Protein AF-A0A061DAI8-F1 (afdb_monomer)

Foldseek 3Di:
DDDDDPPPDPPPPAWDKDKDKDWDCDPDNDIWIWIWIWTDDPPDIDIDIDTPPDDAWDKDWDQDPVHNLDIDIDTPDHDPVPVVVRVVVSVVVNVVVVVVVVVVVVVVVVVPDPDDD

Structure (mmCIF, N/CA/C/O backbone):
data_AF-A0A061DAI8-F1
#
_entry.id   AF-A0A061DAI8-F1
#
loop_
_atom_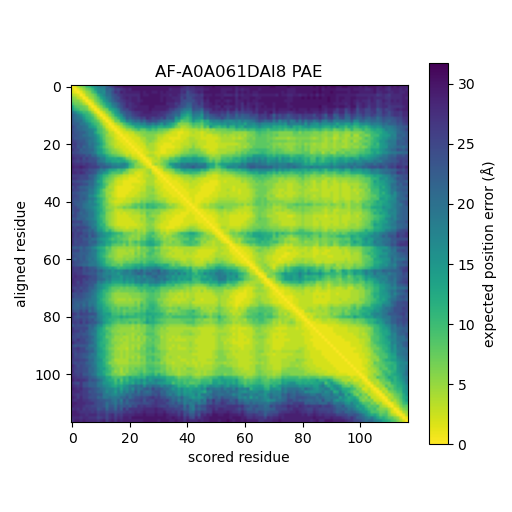site.group_PDB
_atom_site.id
_atom_site.type_symbol
_atom_site.label_atom_id
_atom_site.label_alt_id
_atom_site.label_comp_id
_atom_site.label_asym_id
_atom_site.label_entity_id
_atom_site.label_seq_id
_atom_site.pdbx_PDB_ins_code
_atom_site.Cartn_x
_atom_site.Cartn_y
_atom_site.Cartn_z
_atom_site.occupancy
_atom_site.B_iso_or_equiv
_atom_site.auth_seq_id
_atom_site.auth_comp_id
_atom_site.auth_asym_id
_atom_site.auth_atom_id
_atom_site.pdbx_PDB_model_num
ATOM 1 N N . MET A 1 1 ? -17.960 -10.656 -45.815 1.00 38.69 1 MET A N 1
ATOM 2 C CA . MET A 1 1 ? -16.518 -10.825 -45.547 1.00 38.69 1 MET A CA 1
ATOM 3 C C . MET A 1 1 ? -16.272 -10.321 -44.128 1.00 38.69 1 MET A C 1
ATOM 5 O O . MET A 1 1 ? -16.381 -9.124 -43.907 1.00 38.69 1 MET A O 1
ATOM 9 N N . ARG A 1 2 ? -16.141 -11.217 -43.140 1.00 36.50 2 ARG A N 1
ATOM 10 C CA . ARG A 1 2 ? -15.810 -10.854 -41.748 1.00 36.50 2 ARG A CA 1
ATOM 11 C C . ARG A 1 2 ? -14.295 -11.009 -41.584 1.00 36.50 2 ARG A C 1
ATOM 13 O O . ARG A 1 2 ? -13.787 -12.008 -42.088 1.00 36.50 2 ARG A O 1
ATOM 20 N N . PRO A 1 3 ? -13.580 -10.075 -40.941 1.00 43.94 3 PRO A N 1
ATOM 21 C CA . PRO A 1 3 ? -12.167 -10.278 -40.669 1.00 43.94 3 PRO A CA 1
ATOM 22 C C . PRO A 1 3 ? -12.027 -11.339 -39.571 1.00 43.94 3 PRO A C 1
ATOM 24 O O . PRO A 1 3 ? -12.630 -11.220 -38.504 1.00 43.94 3 PRO A O 1
ATOM 27 N N . GLU A 1 4 ? -11.264 -12.393 -39.854 1.00 41.97 4 GLU A N 1
ATOM 28 C CA . GLU A 1 4 ? -10.748 -13.302 -38.834 1.00 41.97 4 GLU A CA 1
ATOM 29 C C . GLU A 1 4 ? -9.714 -12.540 -38.006 1.00 41.97 4 GLU A C 1
ATOM 31 O O . GLU A 1 4 ? -8.672 -12.122 -38.510 1.00 41.97 4 GLU A O 1
ATOM 36 N N . VAL A 1 5 ? -10.020 -12.324 -36.730 1.00 48.16 5 VAL A N 1
ATOM 37 C CA . VAL A 1 5 ? -9.035 -11.853 -35.760 1.00 48.16 5 VAL A CA 1
ATOM 38 C C . VAL A 1 5 ? -8.276 -13.087 -35.296 1.00 48.16 5 VAL A C 1
ATOM 40 O O . VAL A 1 5 ? -8.809 -13.903 -34.545 1.00 48.16 5 VAL A O 1
ATOM 43 N N . ALA A 1 6 ? -7.046 -13.240 -35.782 1.00 44.03 6 ALA A N 1
ATOM 44 C CA . ALA A 1 6 ? -6.110 -14.219 -35.258 1.00 44.03 6 ALA A CA 1
ATOM 45 C C . ALA A 1 6 ? -5.832 -13.875 -33.788 1.00 44.03 6 ALA A C 1
ATOM 47 O O . ALA A 1 6 ? -5.129 -12.913 -33.483 1.00 44.03 6 ALA A O 1
ATOM 48 N N . ALA A 1 7 ? -6.428 -14.640 -32.875 1.00 46.91 7 ALA A N 1
ATOM 49 C CA . ALA A 1 7 ? -6.062 -14.616 -31.471 1.00 46.91 7 ALA A CA 1
ATOM 50 C C . ALA A 1 7 ? -4.669 -15.246 -31.349 1.00 46.91 7 ALA A C 1
ATOM 52 O O . ALA A 1 7 ? -4.527 -16.465 -31.279 1.00 46.91 7 ALA A O 1
ATOM 53 N N . SER A 1 8 ? -3.628 -14.414 -31.377 1.00 48.94 8 SER A N 1
ATOM 54 C CA . SER A 1 8 ? -2.310 -14.801 -30.886 1.00 48.94 8 SER A CA 1
ATOM 55 C C . SER A 1 8 ? -2.450 -15.067 -29.388 1.00 48.94 8 SER A C 1
ATOM 57 O O . SER A 1 8 ? -2.517 -14.134 -28.588 1.00 48.94 8 SER A O 1
ATOM 59 N N . GLY A 1 9 ? -2.595 -16.340 -29.028 1.00 44.75 9 GLY A N 1
ATOM 60 C CA . GLY A 1 9 ? -2.684 -16.797 -27.649 1.00 44.75 9 GLY A CA 1
ATOM 61 C C . GLY A 1 9 ? -1.345 -16.657 -26.936 1.00 44.75 9 GLY A C 1
ATOM 62 O O . GLY A 1 9 ? -0.620 -17.634 -26.798 1.00 44.75 9 GLY A O 1
ATOM 63 N N . GLU A 1 10 ? -1.028 -15.457 -26.458 1.00 51.06 10 GLU A N 1
ATOM 64 C CA . GLU A 1 10 ? -0.400 -15.363 -25.144 1.00 51.06 10 GLU A CA 1
ATOM 65 C C . GLU A 1 10 ? -1.527 -15.585 -24.135 1.00 51.06 10 GLU A C 1
ATOM 67 O O . GLU A 1 10 ? -2.463 -14.785 -24.054 1.00 51.06 10 GLU A O 1
ATOM 72 N N . GLU A 1 11 ? -1.496 -16.706 -23.408 1.00 50.88 11 GLU A N 1
ATOM 73 C CA . GLU A 1 11 ? -2.331 -16.857 -22.219 1.00 50.88 11 GLU A CA 1
ATOM 74 C C . GLU A 1 11 ? -2.065 -15.645 -21.328 1.00 50.88 11 GLU A C 1
ATOM 76 O O . GLU A 1 11 ? -0.951 -15.451 -20.839 1.00 50.88 11 GLU A O 1
ATOM 81 N N . ALA A 1 12 ? -3.077 -14.795 -21.157 1.00 50.12 12 ALA A N 1
ATOM 82 C CA . ALA A 1 12 ? -3.002 -13.678 -20.238 1.00 50.12 12 ALA A CA 1
ATOM 83 C C . ALA A 1 12 ? -2.759 -14.249 -18.835 1.00 50.12 12 ALA A C 1
ATOM 85 O O . ALA A 1 12 ? -3.682 -14.723 -18.172 1.00 50.12 12 ALA A O 1
ATOM 86 N N . SER A 1 13 ? -1.497 -14.253 -18.406 1.00 63.31 13 SER A N 1
ATOM 87 C CA . SER A 1 13 ? -1.108 -14.658 -17.063 1.00 63.31 13 SER A CA 1
ATOM 88 C C . SER A 1 13 ? -1.753 -13.679 -16.091 1.00 63.31 13 SER A C 1
ATOM 90 O O . SER A 1 13 ? -1.405 -12.495 -16.046 1.00 63.31 13 SER A O 1
ATOM 92 N N . PHE A 1 14 ? -2.775 -14.146 -15.376 1.00 62.31 14 PHE A N 1
ATOM 93 C CA . PHE A 1 14 ? -3.462 -13.334 -14.383 1.00 62.31 14 PHE A CA 1
ATOM 94 C C . PHE A 1 14 ? -2.466 -12.901 -13.298 1.00 62.31 14 PHE A C 1
ATOM 96 O O . PHE A 1 14 ? -1.598 -13.688 -12.909 1.00 62.31 14 PHE A O 1
ATOM 103 N N . PRO A 1 15 ? -2.577 -11.663 -12.785 1.00 75.06 15 PRO A N 1
ATOM 104 C CA . PRO A 1 15 ? -1.651 -11.169 -11.779 1.00 75.06 15 PRO A CA 1
ATOM 105 C C . PRO A 1 15 ? -1.697 -12.053 -10.530 1.00 75.06 15 PRO A C 1
ATOM 107 O O . PRO A 1 15 ? -2.764 -12.507 -10.108 1.00 75.06 15 PRO A O 1
ATOM 110 N N . ALA A 1 16 ? -0.538 -12.293 -9.916 1.00 81.94 16 ALA A N 1
ATOM 111 C CA . ALA A 1 16 ? -0.478 -13.096 -8.704 1.00 81.94 16 ALA A CA 1
ATOM 112 C C . ALA A 1 16 ? -1.160 -12.340 -7.555 1.00 81.94 16 ALA A C 1
ATOM 114 O O . ALA A 1 16 ? -0.734 -11.245 -7.182 1.00 81.94 16 ALA A O 1
ATOM 115 N N . VAL A 1 17 ? -2.211 -12.937 -6.985 1.00 87.88 17 VAL A N 1
ATOM 116 C CA . VAL A 1 17 ? -2.948 -12.382 -5.843 1.00 87.88 17 VAL A CA 1
ATOM 117 C C . VAL A 1 17 ? -2.558 -13.118 -4.560 1.00 87.88 17 VAL A C 1
ATOM 119 O O . VAL A 1 17 ? -2.435 -14.349 -4.523 1.00 87.88 17 VAL A O 1
ATOM 122 N N . ARG A 1 18 ? -2.339 -12.356 -3.490 1.00 88.88 18 ARG A N 1
ATOM 123 C CA . ARG A 1 18 ? -2.087 -12.848 -2.133 1.00 88.88 18 ARG A CA 1
ATOM 124 C C . ARG A 1 18 ? -3.004 -12.112 -1.168 1.00 88.88 18 ARG A C 1
ATOM 126 O O . ARG A 1 18 ? -3.014 -10.887 -1.163 1.00 88.88 18 ARG A O 1
ATOM 133 N N . THR A 1 19 ? -3.718 -12.852 -0.329 1.00 91.06 19 THR A N 1
ATOM 134 C CA . THR A 1 19 ? -4.602 -12.286 0.698 1.00 91.06 19 THR A CA 1
ATOM 135 C C . THR A 1 19 ? -4.143 -12.743 2.073 1.00 91.06 19 THR A C 1
ATOM 137 O O . THR A 1 19 ? -3.860 -13.923 2.274 1.00 91.06 19 THR A O 1
ATOM 140 N N . LEU A 1 20 ? -4.083 -11.812 3.020 1.00 91.69 20 LEU A N 1
ATOM 141 C CA . LEU A 1 20 ? -3.762 -12.054 4.419 1.00 91.69 20 LEU A CA 1
ATOM 142 C C . LEU A 1 20 ? -4.808 -11.369 5.297 1.00 91.69 20 LEU A C 1
ATOM 144 O O . LEU A 1 20 ? -5.064 -10.177 5.146 1.00 91.69 20 LEU A O 1
ATOM 148 N N . ARG A 1 21 ? -5.375 -12.108 6.248 1.00 92.69 21 ARG A N 1
ATOM 149 C CA . ARG A 1 21 ? -6.235 -11.554 7.299 1.00 92.69 21 ARG A CA 1
ATOM 150 C C . ARG A 1 21 ? -5.508 -11.615 8.626 1.00 92.69 21 ARG A C 1
ATOM 152 O O . ARG A 1 21 ? -4.865 -12.619 8.926 1.00 92.69 21 ARG A O 1
ATOM 159 N N . PHE A 1 22 ? -5.591 -10.542 9.398 1.00 91.06 22 PHE A N 1
ATOM 160 C CA . PHE A 1 22 ? -4.941 -10.455 10.698 1.00 91.06 22 PHE A CA 1
ATOM 161 C C . PHE A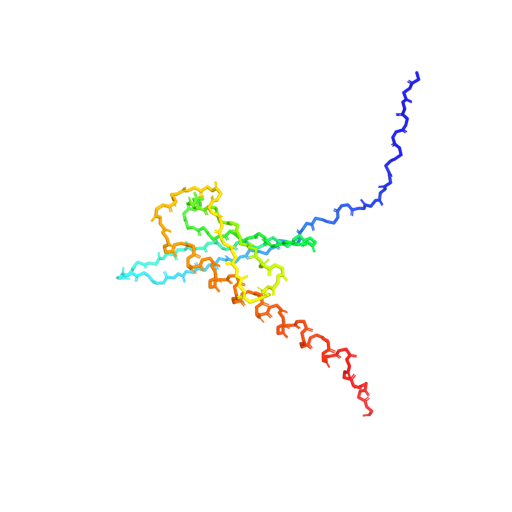 1 22 ? -5.717 -9.540 11.638 1.00 91.06 22 PHE A C 1
ATOM 163 O O . PHE A 1 22 ? -6.442 -8.642 11.214 1.00 91.06 22 PHE A O 1
ATOM 170 N N . THR A 1 23 ? -5.567 -9.775 12.935 1.00 91.12 23 THR A N 1
ATOM 171 C CA . THR A 1 23 ? -6.178 -8.953 13.978 1.00 91.12 23 THR A CA 1
ATOM 172 C C . THR A 1 23 ? -5.109 -8.106 14.647 1.00 91.12 23 THR A C 1
ATOM 174 O O . THR A 1 23 ? -4.026 -8.600 14.950 1.00 91.12 23 THR A O 1
ATOM 177 N N . VAL A 1 24 ? -5.419 -6.834 14.874 1.00 89.44 24 VAL A N 1
ATOM 178 C CA . VAL A 1 24 ? -4.577 -5.907 15.629 1.00 89.44 24 VAL A CA 1
ATOM 179 C C . VAL A 1 24 ? -5.328 -5.506 16.891 1.00 89.44 24 VAL A C 1
ATOM 181 O O . VAL A 1 24 ? -6.512 -5.152 16.827 1.00 89.44 24 VAL A O 1
ATOM 184 N N . ASP A 1 25 ? -4.642 -5.566 18.029 1.00 89.12 25 ASP A N 1
ATOM 185 C CA . ASP A 1 25 ? -5.163 -5.059 19.294 1.00 89.12 25 ASP A CA 1
ATOM 186 C C . ASP A 1 25 ? -5.217 -3.525 19.239 1.00 89.12 25 ASP A C 1
ATOM 188 O O . ASP A 1 25 ? -4.235 -2.846 18.928 1.00 89.12 25 ASP A O 1
ATOM 192 N N . GLY A 1 26 ? -6.407 -2.975 19.459 1.00 78.88 26 GLY A N 1
ATOM 193 C CA . GLY A 1 26 ? -6.660 -1.543 19.502 1.00 78.88 26 GLY A CA 1
ATOM 194 C C . GLY A 1 26 ? -6.465 -0.961 20.900 1.00 78.88 26 GLY A C 1
ATOM 195 O O . GLY A 1 26 ? -5.984 -1.610 21.822 1.00 78.88 26 GLY A O 1
ATOM 196 N N . ALA A 1 27 ? -6.875 0.296 21.075 1.00 76.6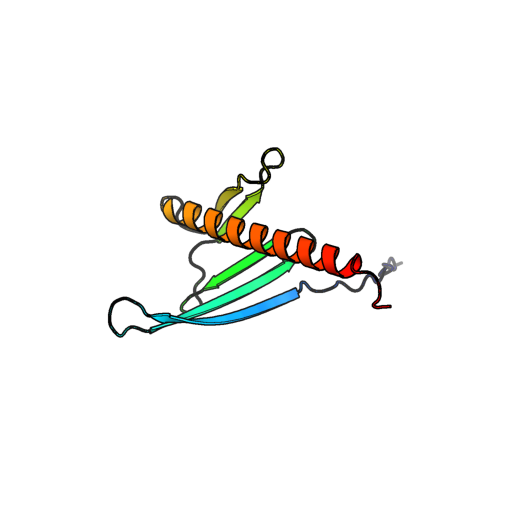9 27 ALA A N 1
ATOM 197 C CA . ALA A 1 27 ? -6.983 0.875 22.410 1.00 76.69 27 ALA A CA 1
ATOM 198 C C . ALA A 1 27 ? -8.119 0.181 23.192 1.00 76.69 27 ALA A C 1
ATOM 200 O O . ALA A 1 27 ? -9.244 0.076 22.689 1.00 76.69 27 ALA A O 1
ATOM 201 N N . GLY A 1 28 ? -7.823 -0.284 24.410 1.00 73.12 28 GLY A N 1
ATOM 202 C CA . GLY A 1 28 ? -8.724 -1.122 25.219 1.00 73.12 28 GLY A CA 1
ATOM 203 C C . GLY A 1 28 ? -8.851 -2.558 24.687 1.00 73.12 28 GLY A C 1
ATOM 204 O O . GLY A 1 28 ? -8.143 -2.937 23.763 1.00 73.12 28 GLY A O 1
ATOM 205 N N . ASP A 1 29 ? -9.800 -3.343 25.208 1.00 73.00 29 ASP A N 1
ATOM 206 C CA . ASP A 1 29 ? -10.079 -4.730 24.765 1.00 73.00 29 ASP A CA 1
ATOM 207 C C . ASP A 1 29 ? -10.711 -4.818 23.354 1.00 73.00 29 ASP A C 1
ATOM 209 O O . ASP A 1 29 ? -11.421 -5.768 23.012 1.00 73.00 29 ASP A O 1
ATOM 213 N N . SER A 1 30 ? -10.492 -3.810 22.505 1.00 81.06 30 SER A N 1
ATOM 214 C CA . SER A 1 30 ? -11.016 -3.787 21.146 1.00 81.06 30 SER A CA 1
ATOM 215 C C . SER A 1 30 ? -10.055 -4.490 20.191 1.00 81.06 30 SER A C 1
ATOM 217 O O . SER A 1 30 ? -8.948 -4.028 19.935 1.00 81.06 30 SER A O 1
ATOM 219 N N . LYS A 1 31 ? -10.494 -5.610 19.616 1.00 86.75 31 LYS A N 1
ATOM 220 C CA . LYS A 1 31 ? -9.785 -6.296 18.532 1.00 86.75 31 LYS A CA 1
ATOM 221 C C . LYS A 1 31 ? -10.315 -5.820 17.189 1.00 86.75 31 LYS A C 1
ATOM 223 O O . LYS A 1 31 ? -11.527 -5.800 16.974 1.00 86.75 31 LYS A O 1
ATOM 228 N N . ARG A 1 32 ? -9.421 -5.426 16.281 1.00 87.75 32 ARG A N 1
ATOM 229 C CA . ARG A 1 32 ? -9.787 -4.992 14.926 1.00 87.75 32 ARG A CA 1
ATOM 230 C C . ARG A 1 32 ? -9.220 -5.954 13.901 1.00 87.75 32 ARG A C 1
ATOM 232 O O . ARG A 1 32 ? -8.015 -6.178 13.863 1.00 87.75 32 ARG A O 1
ATOM 239 N N . GLU A 1 33 ? -10.095 -6.509 13.074 1.00 90.19 33 GLU A N 1
ATOM 240 C CA . GLU A 1 33 ? -9.696 -7.344 11.947 1.00 90.19 33 GLU A CA 1
ATOM 241 C C . GLU A 1 33 ? -9.376 -6.481 10.723 1.00 90.19 33 GLU A C 1
ATOM 243 O O . GLU A 1 33 ? -10.116 -5.554 10.371 1.00 90.19 33 GLU A O 1
ATOM 248 N N . TYR A 1 34 ? -8.262 -6.816 10.085 1.00 90.19 34 TYR A N 1
ATOM 249 C CA . TYR A 1 34 ? -7.772 -6.215 8.861 1.00 90.19 34 TYR A CA 1
ATOM 250 C C . TYR A 1 34 ? -7.614 -7.288 7.789 1.00 90.19 34 TYR A C 1
ATOM 252 O O . TYR A 1 34 ? -7.226 -8.426 8.063 1.00 90.19 34 TYR A O 1
ATOM 260 N N . GLU A 1 35 ? -7.866 -6.894 6.548 1.00 91.00 35 GLU A N 1
ATOM 261 C CA . GLU A 1 35 ? -7.576 -7.687 5.364 1.00 91.00 35 GLU A CA 1
ATOM 262 C C . GLU A 1 35 ? -6.578 -6.927 4.492 1.00 91.00 35 GLU A C 1
ATOM 264 O O . GLU A 1 35 ? -6.828 -5.788 4.086 1.00 91.00 35 GLU A O 1
ATOM 269 N N . ALA A 1 36 ? -5.447 -7.569 4.213 1.00 89.69 36 ALA A N 1
ATOM 270 C CA . ALA A 1 36 ? -4.457 -7.118 3.256 1.00 89.69 36 ALA A CA 1
ATOM 271 C C . ALA A 1 36 ? -4.524 -7.976 1.989 1.00 89.69 36 ALA A C 1
ATOM 273 O O . ALA A 1 36 ? -4.422 -9.199 2.057 1.00 89.69 36 ALA A O 1
ATOM 274 N N . VAL A 1 37 ? -4.647 -7.338 0.829 1.00 90.19 37 VAL A N 1
ATOM 275 C CA . VAL A 1 37 ? -4.586 -7.992 -0.482 1.00 90.19 37 VAL A CA 1
ATOM 276 C C . VAL A 1 37 ? -3.443 -7.377 -1.270 1.00 90.19 37 VAL A C 1
ATOM 278 O O . VAL A 1 37 ? -3.415 -6.169 -1.481 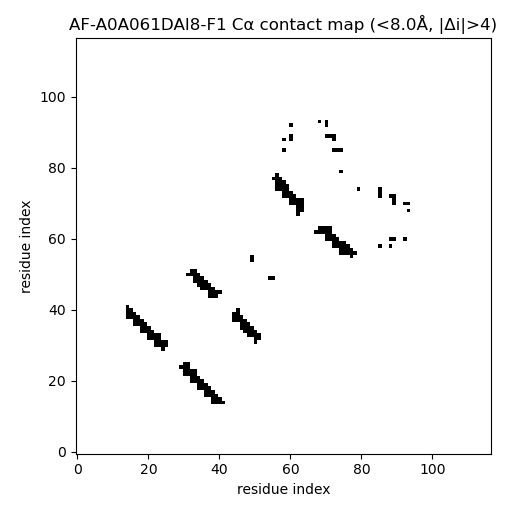1.00 90.19 37 VAL A O 1
ATOM 281 N N . ALA A 1 38 ? -2.506 -8.204 -1.715 1.00 89.31 38 ALA A N 1
ATOM 282 C CA . ALA A 1 38 ? -1.427 -7.816 -2.605 1.00 89.31 38 ALA A CA 1
ATOM 283 C C . ALA A 1 38 ? -1.652 -8.433 -3.985 1.00 89.31 38 ALA A C 1
ATOM 285 O O . ALA A 1 38 ? -1.864 -9.639 -4.109 1.00 89.31 38 ALA A O 1
ATOM 286 N N . VAL A 1 39 ? -1.586 -7.597 -5.013 1.00 89.50 39 VAL A N 1
ATOM 287 C CA . VAL A 1 39 ? -1.694 -7.986 -6.417 1.00 89.50 39 VAL A CA 1
ATOM 288 C C . VAL A 1 39 ? -0.402 -7.584 -7.112 1.00 89.50 39 VAL A C 1
ATOM 290 O O . VAL A 1 39 ? -0.034 -6.407 -7.115 1.00 89.50 39 VAL A O 1
ATOM 293 N N . GLN A 1 40 ? 0.293 -8.563 -7.682 1.00 86.81 40 GLN A N 1
ATOM 294 C CA . GLN A 1 40 ? 1.526 -8.346 -8.427 1.00 86.81 40 GLN A CA 1
ATOM 295 C C . GLN A 1 40 ? 1.236 -8.291 -9.927 1.00 86.81 40 GLN A C 1
ATOM 297 O O . GLN A 1 40 ? 0.783 -9.272 -10.515 1.00 86.81 40 GLN A O 1
ATOM 302 N N . PHE A 1 41 ? 1.556 -7.158 -10.542 1.00 84.94 41 PHE A N 1
ATOM 303 C CA . PHE A 1 41 ? 1.615 -6.975 -11.989 1.00 84.94 41 PHE A CA 1
ATOM 304 C C . PHE A 1 41 ? 3.072 -7.043 -12.468 1.00 84.94 41 PHE A C 1
ATOM 306 O O . PHE A 1 41 ? 4.003 -7.028 -11.663 1.00 84.94 41 PHE A O 1
ATOM 313 N N . ALA A 1 42 ? 3.284 -7.073 -13.787 1.00 81.31 42 ALA A N 1
ATOM 314 C CA . ALA A 1 42 ? 4.624 -7.159 -14.378 1.00 81.31 42 ALA A CA 1
ATOM 315 C C . ALA A 1 42 ? 5.563 -6.015 -13.942 1.00 81.31 42 ALA A C 1
ATOM 317 O O . ALA A 1 42 ? 6.757 -6.232 -13.759 1.00 81.31 42 ALA A O 1
ATOM 318 N N . ASN A 1 43 ? 5.030 -4.805 -13.753 1.00 81.31 43 ASN A N 1
ATOM 319 C CA . ASN A 1 43 ? 5.802 -3.600 -13.431 1.00 81.31 43 ASN A CA 1
ATOM 320 C C . ASN A 1 43 ? 5.274 -2.827 -12.210 1.00 81.31 43 ASN A C 1
ATOM 322 O O . ASN A 1 43 ? 5.721 -1.711 -11.952 1.00 81.31 43 ASN A O 1
ATOM 326 N N . ALA A 1 44 ? 4.303 -3.379 -11.483 1.00 82.69 44 ALA A N 1
ATOM 327 C CA . ALA A 1 44 ? 3.643 -2.678 -10.392 1.00 82.69 44 ALA A CA 1
ATOM 328 C C . ALA A 1 44 ? 3.121 -3.646 -9.333 1.00 82.69 44 ALA A C 1
ATOM 330 O O . ALA A 1 44 ? 2.820 -4.806 -9.607 1.00 82.69 44 ALA A O 1
ATOM 331 N N . TRP A 1 45 ? 2.955 -3.127 -8.123 1.00 85.88 45 TRP A N 1
ATOM 332 C CA . TRP A 1 45 ? 2.253 -3.804 -7.044 1.00 85.88 45 TRP A CA 1
ATOM 333 C C . TRP A 1 45 ? 1.060 -2.962 -6.627 1.00 85.88 45 TRP A C 1
ATOM 335 O O . TRP A 1 45 ? 1.174 -1.746 -6.473 1.00 85.88 45 TRP A O 1
ATOM 345 N N . GLN A 1 46 ? -0.072 -3.618 -6.410 1.00 89.50 46 GLN A N 1
ATOM 346 C CA . GLN A 1 46 ? -1.239 -2.997 -5.810 1.00 89.50 46 GLN A CA 1
ATOM 347 C C . GLN A 1 46 ? -1.509 -3.647 -4.461 1.00 89.50 46 GLN A C 1
ATOM 349 O O . GLN A 1 46 ? -1.677 -4.861 -4.366 1.00 89.50 46 GLN A O 1
ATOM 354 N N . LEU A 1 47 ? -1.530 -2.826 -3.415 1.00 88.81 47 LEU A N 1
ATOM 355 C CA . LEU A 1 47 ? -1.779 -3.255 -2.047 1.00 88.81 47 LEU A CA 1
ATOM 356 C C . LEU A 1 47 ? -3.083 -2.629 -1.570 1.00 88.81 47 LEU A C 1
ATOM 358 O O . LEU A 1 47 ? -3.237 -1.408 -1.582 1.00 88.81 47 LEU A O 1
ATOM 362 N N . PHE A 1 48 ? -3.998 -3.466 -1.113 1.00 88.38 48 PHE A N 1
ATOM 363 C CA . PHE A 1 48 ? -5.195 -3.052 -0.407 1.00 88.38 48 PHE A CA 1
ATOM 364 C C . PHE A 1 48 ? -5.016 -3.412 1.055 1.00 88.38 48 PHE A C 1
ATOM 366 O O . PHE A 1 48 ? -4.756 -4.567 1.364 1.00 88.38 48 PHE A O 1
ATOM 373 N N . LEU A 1 49 ? -5.170 -2.439 1.945 1.00 87.94 49 LEU A N 1
ATOM 374 C CA . LEU A 1 49 ? -5.313 -2.680 3.373 1.00 87.94 49 LEU A CA 1
ATOM 375 C C . LEU A 1 49 ? -6.685 -2.160 3.773 1.00 87.94 49 LEU A C 1
ATOM 377 O O . LEU A 1 49 ? -6.949 -0.960 3.694 1.00 87.94 49 LEU A O 1
ATOM 381 N N . THR A 1 50 ? -7.568 -3.065 4.165 1.00 88.62 50 THR A N 1
ATOM 382 C CA . THR A 1 50 ? -8.950 -2.736 4.494 1.00 88.62 50 THR A CA 1
ATOM 383 C C . THR A 1 50 ? -9.270 -3.163 5.914 1.00 88.62 50 THR A C 1
ATOM 385 O O . THR A 1 50 ? -8.751 -4.148 6.431 1.00 88.62 50 THR A O 1
ATOM 388 N N . HIS A 1 51 ? -10.151 -2.399 6.546 1.00 85.06 51 HIS A N 1
ATOM 389 C CA . HIS A 1 51 ? -10.847 -2.798 7.758 1.00 85.06 51 HIS A CA 1
ATOM 390 C C . HIS A 1 51 ? -12.339 -2.599 7.493 1.00 85.06 51 HIS A C 1
ATOM 392 O O . HIS A 1 51 ? -12.731 -1.645 6.814 1.00 85.06 51 HIS A O 1
ATOM 398 N N . SER A 1 52 ? -13.198 -3.487 7.995 1.00 80.62 52 SER A N 1
ATOM 399 C CA . SER A 1 52 ? -14.657 -3.439 7.766 1.00 80.62 52 SER A CA 1
ATOM 400 C C . SER A 1 52 ? -15.105 -3.454 6.288 1.00 80.62 52 SER A C 1
ATOM 402 O O . SER A 1 52 ? -16.206 -3.004 5.981 1.00 80.62 52 SER A O 1
ATOM 404 N N . GLY A 1 53 ? -14.254 -3.923 5.364 1.00 74.06 53 GLY A N 1
ATOM 405 C CA . GLY A 1 53 ? -14.562 -3.988 3.927 1.00 74.06 53 GLY A CA 1
ATOM 406 C C . GLY A 1 53 ? -14.675 -2.629 3.223 1.00 74.06 53 GLY A C 1
ATOM 407 O O . GLY A 1 53 ? -15.209 -2.553 2.119 1.00 74.06 53 GLY A O 1
ATOM 408 N N . LYS A 1 54 ? -14.206 -1.541 3.849 1.00 78.06 54 LYS A N 1
ATOM 409 C CA . LYS A 1 54 ? -14.270 -0.186 3.283 1.00 78.06 54 LYS A CA 1
ATOM 410 C C . LYS A 1 54 ? -12.963 0.192 2.595 1.00 78.06 54 LYS A C 1
ATOM 412 O O . LYS A 1 54 ? -11.880 -0.050 3.126 1.00 78.06 54 LYS A O 1
ATOM 417 N N . VAL A 1 55 ? -13.081 0.868 1.453 1.00 72.81 55 VAL A N 1
ATOM 418 C CA . VAL A 1 55 ? -11.964 1.557 0.794 1.00 72.81 55 VAL A CA 1
ATOM 419 C C . VAL A 1 55 ? -11.932 2.993 1.311 1.00 72.81 55 VAL A C 1
ATOM 421 O O . VAL A 1 55 ? -12.834 3.773 1.017 1.00 72.81 55 VAL A O 1
ATOM 424 N N . GLY A 1 56 ? -10.930 3.322 2.130 1.00 81.31 56 GLY A N 1
ATOM 425 C CA . GLY A 1 56 ? -10.771 4.661 2.709 1.00 81.31 56 GLY A CA 1
ATOM 426 C C . GLY A 1 56 ? -10.063 5.631 1.762 1.00 81.31 56 GLY A C 1
ATOM 427 O O . GLY A 1 56 ? -10.661 6.584 1.271 1.00 81.31 56 GLY A O 1
ATOM 428 N N . THR A 1 57 ? -8.791 5.353 1.473 1.00 85.31 57 THR A N 1
ATOM 429 C CA . THR A 1 57 ? -7.920 6.214 0.662 1.00 85.31 57 THR A CA 1
ATOM 430 C C . THR A 1 57 ? -7.152 5.357 -0.336 1.00 85.31 57 THR A C 1
ATOM 432 O O . THR A 1 57 ? -6.653 4.290 0.018 1.00 85.31 57 THR A O 1
ATOM 435 N N . TRP A 1 58 ? -7.021 5.833 -1.574 1.00 88.62 58 TRP A N 1
ATOM 436 C CA . TRP A 1 58 ? -6.169 5.219 -2.588 1.00 88.62 58 TRP A CA 1
ATOM 437 C C . TRP A 1 58 ? -4.974 6.123 -2.866 1.00 88.62 58 TRP A C 1
ATOM 439 O O . TRP A 1 58 ? -5.112 7.236 -3.382 1.00 88.62 58 TRP A O 1
ATOM 449 N N . LEU A 1 59 ? -3.793 5.619 -2.525 1.00 88.19 59 LEU A N 1
ATOM 450 C CA . LEU A 1 59 ? -2.512 6.270 -2.749 1.00 88.19 59 LEU A CA 1
ATOM 451 C C . LEU A 1 59 ? -1.737 5.527 -3.839 1.00 88.19 59 LEU A C 1
ATOM 453 O O . LEU A 1 59 ? -1.733 4.298 -3.876 1.00 88.19 59 LEU A O 1
ATOM 457 N N . CYS A 1 60 ? -1.077 6.277 -4.713 1.00 87.88 60 CYS A N 1
ATOM 458 C CA . CYS A 1 60 ? -0.097 5.751 -5.652 1.00 87.88 60 CYS A CA 1
ATOM 459 C C . CYS A 1 60 ? 1.283 6.217 -5.212 1.00 87.88 60 CYS A C 1
ATOM 461 O O . CYS A 1 60 ? 1.479 7.415 -5.001 1.00 87.88 60 CYS A O 1
ATOM 463 N N . ALA A 1 61 ? 2.208 5.276 -5.061 1.00 86.31 61 ALA A N 1
ATOM 464 C CA . ALA A 1 61 ? 3.593 5.563 -4.750 1.00 86.31 61 ALA A CA 1
ATOM 465 C C . ALA A 1 61 ? 4.489 5.088 -5.890 1.00 86.31 61 ALA A C 1
ATOM 467 O O . ALA A 1 61 ? 4.292 3.994 -6.419 1.00 86.31 61 ALA A O 1
ATOM 468 N N . SER A 1 62 ? 5.483 5.893 -6.236 1.00 84.00 62 SER A N 1
ATOM 469 C CA . SER A 1 62 ? 6.458 5.584 -7.277 1.00 84.00 62 SER A CA 1
ATOM 470 C C . SER A 1 62 ? 7.853 5.946 -6.802 1.00 84.00 62 SER A C 1
ATOM 472 O O . SER A 1 62 ? 8.033 6.954 -6.122 1.00 84.00 62 SER A O 1
ATOM 474 N N . ALA A 1 63 ? 8.837 5.120 -7.154 1.00 79.31 63 ALA A N 1
ATOM 475 C CA . ALA A 1 63 ? 10.232 5.504 -7.009 1.00 79.31 63 ALA A CA 1
ATOM 476 C C . ALA A 1 63 ? 10.541 6.605 -8.025 1.00 79.31 63 ALA A C 1
ATOM 478 O O . ALA A 1 63 ? 10.185 6.482 -9.202 1.00 79.31 63 ALA A O 1
ATOM 479 N N . ASP A 1 64 ? 11.205 7.664 -7.582 1.00 72.81 64 ASP A N 1
ATO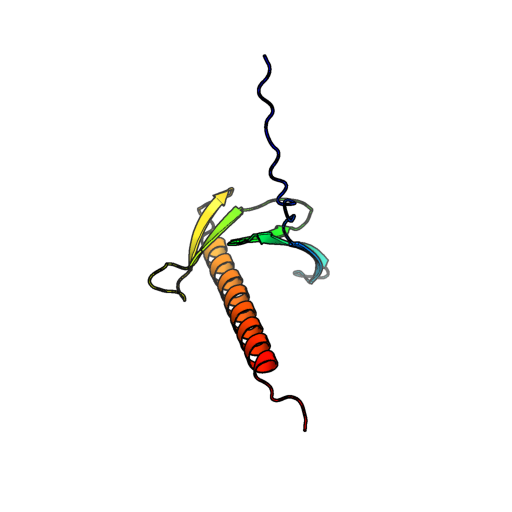M 480 C CA . ASP A 1 64 ? 11.669 8.692 -8.497 1.00 72.81 64 ASP A CA 1
ATOM 481 C C . ASP A 1 64 ? 12.899 8.152 -9.243 1.00 72.81 64 ASP A C 1
ATOM 483 O O . ASP A 1 64 ? 13.886 7.740 -8.639 1.00 72.81 64 ASP A O 1
ATOM 487 N N . ALA A 1 65 ? 12.842 8.129 -10.579 1.00 60.09 65 ALA A N 1
ATOM 488 C CA . ALA A 1 65 ? 13.878 7.533 -11.431 1.00 60.09 65 ALA A CA 1
ATOM 489 C C . ALA A 1 65 ? 15.336 7.962 -11.119 1.00 60.09 65 ALA A C 1
ATOM 491 O O . ALA A 1 65 ? 16.213 7.100 -11.191 1.00 60.09 65 ALA A O 1
ATOM 492 N N . PRO A 1 66 ? 15.642 9.229 -10.758 1.00 68.31 66 PRO A N 1
ATOM 493 C CA . PRO A 1 66 ? 17.006 9.618 -10.385 1.00 68.31 66 PRO A CA 1
ATOM 494 C C . PRO A 1 66 ? 17.394 9.260 -8.937 1.00 68.31 66 PRO A C 1
ATOM 496 O O . PRO A 1 66 ? 18.577 9.285 -8.604 1.00 68.31 66 PRO A O 1
ATOM 499 N N . HIS A 1 67 ? 16.427 8.930 -8.077 1.00 68.44 67 HIS A N 1
ATOM 500 C CA . HIS A 1 67 ? 16.614 8.704 -6.643 1.00 68.44 67 HIS A CA 1
ATOM 501 C C . HIS A 1 67 ? 15.818 7.470 -6.208 1.00 68.44 67 HIS A C 1
ATOM 503 O O . HIS A 1 67 ? 14.703 7.568 -5.703 1.00 68.44 67 HIS A O 1
ATOM 509 N N . ALA A 1 68 ? 16.394 6.284 -6.418 1.00 66.06 68 ALA A N 1
ATOM 510 C CA . ALA A 1 68 ? 15.739 4.991 -6.181 1.00 66.06 68 ALA A CA 1
ATOM 511 C C . ALA A 1 68 ? 15.376 4.701 -4.704 1.00 66.06 68 ALA A C 1
ATOM 513 O O . ALA A 1 68 ? 14.875 3.617 -4.389 1.00 66.06 68 ALA A O 1
ATOM 514 N N . ASP A 1 69 ? 15.687 5.623 -3.798 1.00 70.94 69 ASP A N 1
ATOM 515 C CA . ASP A 1 69 ? 15.374 5.642 -2.372 1.00 70.94 69 ASP A CA 1
ATOM 516 C C . ASP A 1 69 ? 14.316 6.695 -1.992 1.00 70.94 69 ASP A C 1
ATOM 518 O O . ASP A 1 69 ? 13.780 6.655 -0.881 1.00 70.94 69 ASP A O 1
ATOM 522 N N . VAL A 1 70 ? 13.974 7.596 -2.915 1.00 78.62 70 VAL A N 1
ATOM 523 C CA . VAL A 1 70 ? 12.941 8.615 -2.747 1.00 78.62 70 VAL A CA 1
ATOM 524 C C . VAL A 1 70 ? 11.660 8.151 -3.433 1.00 78.62 70 VAL A C 1
ATOM 526 O O . VAL A 1 70 ? 11.635 7.836 -4.623 1.00 78.62 70 VAL A O 1
ATOM 529 N N . TYR A 1 71 ? 10.576 8.119 -2.657 1.00 83.62 71 TYR A N 1
ATOM 530 C CA . TYR A 1 71 ? 9.259 7.714 -3.138 1.00 83.62 71 TYR A CA 1
ATOM 531 C C . TYR A 1 71 ? 8.302 8.906 -3.149 1.00 83.62 71 TYR A C 1
ATOM 533 O O . TYR A 1 71 ? 7.950 9.477 -2.103 1.00 83.62 71 TYR A O 1
ATOM 541 N N . SER A 1 72 ? 7.839 9.262 -4.341 1.00 86.50 72 SER A N 1
ATOM 542 C CA . SER A 1 72 ? 6.737 10.195 -4.529 1.00 86.50 72 SER A CA 1
ATOM 543 C C . SER A 1 72 ? 5.416 9.493 -4.203 1.00 86.50 72 SER A C 1
ATOM 545 O O . SER A 1 72 ? 5.234 8.317 -4.510 1.00 86.50 72 SER A O 1
ATOM 547 N N . VAL A 1 73 ? 4.494 10.193 -3.530 1.00 88.06 73 VAL A N 1
ATOM 548 C CA . VAL A 1 73 ? 3.160 9.670 -3.187 1.00 88.06 73 VAL A CA 1
ATOM 549 C C . VAL A 1 73 ? 2.103 10.649 -3.659 1.00 88.06 73 VAL A C 1
ATOM 551 O O . VAL A 1 73 ? 2.178 11.844 -3.374 1.00 88.06 73 VAL A O 1
ATOM 554 N N . LYS A 1 74 ? 1.096 10.130 -4.357 1.00 88.75 74 LYS A N 1
ATOM 555 C CA . LYS A 1 74 ? -0.047 10.886 -4.860 1.00 88.75 74 LYS A CA 1
ATOM 556 C C . LYS A 1 74 ? -1.348 10.271 -4.363 1.00 88.75 74 LYS A C 1
ATOM 558 O O . LYS A 1 74 ? -1.607 9.089 -4.580 1.00 88.75 74 LYS A O 1
ATOM 563 N N . THR A 1 75 ? -2.205 11.096 -3.770 1.00 87.81 75 THR A N 1
ATOM 564 C CA . THR A 1 75 ? -3.574 10.700 -3.424 1.00 87.81 75 THR A CA 1
ATOM 565 C C . THR A 1 75 ? -4.451 10.697 -4.670 1.00 87.81 75 THR A C 1
ATOM 567 O O . THR A 1 75 ? -4.733 11.752 -5.253 1.00 87.81 75 THR A O 1
ATOM 570 N N . LEU A 1 76 ? -4.875 9.502 -5.081 1.00 86.88 76 LEU A N 1
ATOM 571 C CA . LEU A 1 76 ? -5.791 9.293 -6.199 1.00 86.88 76 LEU A CA 1
ATOM 572 C C . LEU A 1 76 ? -7.246 9.453 -5.747 1.00 86.88 76 LEU A C 1
ATOM 574 O O . LEU A 1 76 ? -8.007 10.173 -6.389 1.00 86.88 76 LEU A O 1
ATOM 578 N N . ILE A 1 77 ? -7.601 8.834 -4.616 1.00 86.94 77 ILE A N 1
ATOM 579 C CA . ILE A 1 77 ? -8.939 8.879 -4.004 1.00 86.94 77 ILE A CA 1
ATOM 580 C C . ILE A 1 77 ? -8.792 9.109 -2.498 1.00 86.94 77 ILE A C 1
ATOM 582 O O . ILE A 1 77 ? -7.910 8.520 -1.878 1.00 86.94 77 ILE A O 1
ATOM 586 N N . GLY A 1 78 ? -9.670 9.926 -1.915 1.00 85.88 78 GLY A N 1
ATOM 587 C CA . GLY A 1 78 ? -9.699 10.230 -0.483 1.00 85.88 78 GLY A CA 1
ATOM 588 C C . GLY A 1 78 ? -9.331 11.680 -0.170 1.00 85.88 78 GLY A C 1
ATOM 589 O O . GLY A 1 78 ? -9.155 12.508 -1.069 1.00 85.88 78 GLY A O 1
ATOM 590 N N . ASP A 1 79 ? -9.240 11.983 1.121 1.00 82.69 79 ASP A N 1
ATOM 591 C CA . ASP A 1 79 ? -8.912 13.318 1.618 1.00 82.69 79 ASP A CA 1
ATOM 592 C C . ASP A 1 79 ? -7.415 13.623 1.448 1.00 82.69 79 ASP A C 1
ATOM 594 O O . ASP A 1 79 ? -6.547 12.863 1.881 1.00 82.69 79 ASP A O 1
ATOM 598 N N . ARG A 1 80 ? -7.110 14.753 0.804 1.00 78.69 80 ARG A N 1
ATOM 599 C CA . ARG A 1 80 ? -5.736 15.204 0.536 1.00 78.69 80 ARG A CA 1
ATOM 600 C C . ARG A 1 80 ? -5.109 15.948 1.711 1.00 78.69 80 ARG A C 1
ATOM 602 O O . ARG A 1 80 ? -3.895 16.102 1.721 1.00 78.69 80 ARG A O 1
ATOM 609 N N . LEU A 1 81 ? -5.908 16.382 2.685 1.00 83.75 81 LEU A N 1
ATOM 610 C CA . LEU A 1 81 ? -5.432 17.097 3.872 1.00 83.75 81 LEU A CA 1
ATOM 611 C C . LEU A 1 81 ? -4.818 16.153 4.916 1.00 83.75 81 LEU A C 1
ATOM 613 O O . LEU A 1 81 ? -4.166 16.592 5.860 1.00 83.75 81 LEU A O 1
ATOM 617 N N . GLN A 1 82 ? -4.989 14.841 4.747 1.00 84.62 82 GLN A N 1
ATOM 618 C CA . GLN A 1 82 ? -4.428 13.825 5.633 1.00 84.62 82 GLN A CA 1
ATOM 619 C C . GLN A 1 82 ? -2.973 13.502 5.266 1.00 84.62 82 GLN A C 1
ATOM 621 O O . GLN A 1 82 ? -2.652 12.403 4.817 1.00 84.62 82 GLN A O 1
ATOM 626 N N . GLU A 1 83 ? -2.072 14.463 5.478 1.00 82.38 83 GLU A N 1
ATOM 627 C CA . GLU A 1 83 ? -0.647 14.355 5.117 1.00 82.38 83 GLU A CA 1
ATOM 628 C C . GLU A 1 83 ? 0.049 13.126 5.730 1.00 82.38 83 GLU A C 1
ATOM 630 O O . GLU A 1 83 ? 0.924 12.517 5.110 1.00 82.38 83 GLU A O 1
ATOM 635 N N . HIS A 1 84 ? -0.386 12.700 6.920 1.00 86.50 84 HIS A N 1
ATOM 636 C CA . HIS A 1 84 ? 0.133 11.512 7.601 1.00 86.50 84 HIS A CA 1
ATOM 637 C C . HIS A 1 84 ? -0.046 10.224 6.779 1.00 86.50 84 HIS A C 1
ATOM 639 O O . HIS A 1 84 ? 0.804 9.336 6.840 1.00 86.50 84 HIS A O 1
ATOM 645 N N . LEU A 1 85 ? -1.097 10.129 5.955 1.00 85.56 85 LEU A N 1
ATOM 646 C CA . LEU A 1 85 ? -1.308 8.973 5.083 1.00 85.56 85 LEU A CA 1
ATOM 647 C C . LEU A 1 85 ? -0.225 8.867 4.007 1.00 85.56 85 LEU A C 1
ATOM 649 O O . LEU A 1 85 ? 0.218 7.764 3.687 1.00 85.56 85 LEU A O 1
ATOM 653 N N . ALA A 1 86 ? 0.243 10.002 3.480 1.00 84.31 86 ALA A N 1
ATOM 654 C CA . ALA A 1 86 ? 1.336 10.012 2.516 1.00 84.31 86 ALA A CA 1
ATOM 655 C C . ALA A 1 86 ? 2.649 9.537 3.158 1.00 84.31 86 ALA A C 1
ATOM 657 O O . ALA A 1 86 ? 3.405 8.791 2.535 1.00 84.31 86 ALA A O 1
ATOM 658 N N . VAL A 1 87 ? 2.898 9.910 4.419 1.00 87.12 87 VAL A N 1
ATOM 659 C CA . VAL A 1 87 ? 4.059 9.435 5.189 1.00 87.12 87 VAL A CA 1
ATOM 660 C C . VAL A 1 87 ? 3.989 7.923 5.406 1.00 87.12 87 VAL A C 1
ATOM 662 O O . VAL A 1 87 ? 4.960 7.224 5.119 1.00 87.12 87 VAL A O 1
ATOM 665 N N . TYR A 1 88 ? 2.839 7.392 5.833 1.00 87.19 88 TYR A N 1
ATOM 666 C CA . TYR A 1 88 ? 2.667 5.947 6.010 1.00 87.19 88 TYR A CA 1
ATOM 667 C C . TYR A 1 88 ? 2.838 5.167 4.707 1.00 87.19 88 TYR A C 1
ATOM 669 O O . TYR A 1 8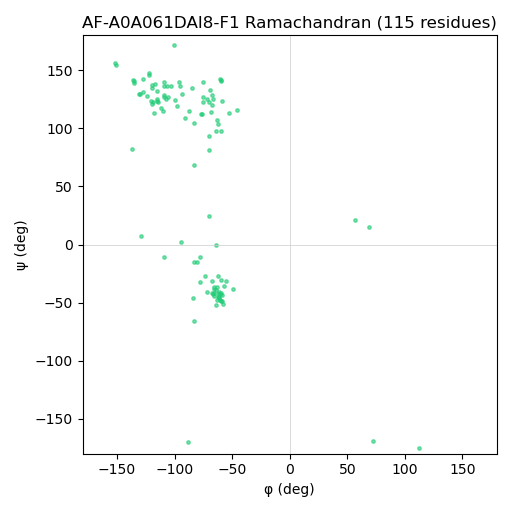8 ? 3.505 4.133 4.704 1.00 87.19 88 TYR A O 1
ATOM 677 N N . ALA A 1 89 ? 2.307 5.676 3.593 1.00 86.00 89 ALA A N 1
ATOM 678 C CA . ALA A 1 89 ? 2.490 5.046 2.290 1.00 86.00 89 ALA A CA 1
ATOM 679 C C . ALA A 1 89 ? 3.963 4.994 1.866 1.00 86.00 89 ALA A C 1
ATOM 681 O O . ALA A 1 89 ? 4.415 3.947 1.405 1.00 86.00 89 ALA A O 1
ATOM 682 N N . ARG A 1 90 ? 4.730 6.077 2.070 1.00 86.94 90 ARG A N 1
ATOM 683 C CA . ARG A 1 90 ? 6.178 6.081 1.793 1.00 86.94 90 ARG A CA 1
ATOM 684 C C . ARG A 1 90 ? 6.908 5.020 2.606 1.00 86.94 90 ARG A C 1
ATOM 686 O O . ARG A 1 90 ? 7.678 4.254 2.035 1.00 86.94 90 ARG A O 1
ATOM 693 N N . SER A 1 91 ? 6.648 4.953 3.911 1.00 87.69 91 SER A N 1
ATOM 694 C CA . SER A 1 91 ? 7.282 3.965 4.789 1.00 87.69 91 SER A CA 1
ATOM 695 C C . SER A 1 91 ? 6.944 2.536 4.370 1.00 87.69 91 SER A C 1
ATOM 697 O O . SER A 1 91 ? 7.843 1.710 4.252 1.00 87.69 91 SER A O 1
ATOM 699 N N . LEU A 1 92 ? 5.670 2.257 4.076 1.00 85.00 92 LEU A N 1
ATOM 700 C CA . LEU A 1 92 ? 5.222 0.931 3.651 1.00 85.00 92 LEU A CA 1
ATOM 701 C C . LEU A 1 92 ? 5.900 0.491 2.349 1.00 85.00 92 LEU A C 1
ATOM 703 O O . LEU A 1 92 ? 6.411 -0.623 2.258 1.00 85.00 92 LEU A O 1
ATOM 707 N N . VAL A 1 93 ? 5.918 1.372 1.348 1.00 83.19 93 VAL A N 1
ATOM 708 C CA . VAL A 1 93 ? 6.513 1.087 0.037 1.00 83.19 93 VAL A CA 1
ATOM 709 C C . VAL A 1 93 ? 8.016 0.905 0.163 1.00 83.19 93 VAL A C 1
ATOM 711 O O . VAL A 1 93 ? 8.550 -0.050 -0.392 1.00 83.19 93 VAL A O 1
ATOM 714 N N . LYS A 1 94 ? 8.689 1.744 0.957 1.00 85.19 94 LYS A N 1
ATOM 715 C CA . LYS A 1 94 ? 10.110 1.576 1.252 1.00 85.19 94 LYS A CA 1
ATOM 716 C C . LYS A 1 94 ? 10.393 0.210 1.878 1.00 85.19 94 LYS A C 1
ATOM 718 O O . LYS A 1 94 ? 11.238 -0.513 1.365 1.00 85.19 94 LYS A O 1
ATOM 723 N N . THR A 1 95 ? 9.661 -0.177 2.925 1.00 85.44 95 THR A N 1
ATOM 724 C CA . THR A 1 95 ? 9.821 -1.493 3.563 1.00 85.44 95 THR A CA 1
ATOM 725 C C . THR A 1 95 ? 9.566 -2.637 2.584 1.00 85.44 95 THR A C 1
ATOM 727 O O . THR A 1 95 ? 10.320 -3.611 2.584 1.00 85.44 95 THR A O 1
ATOM 730 N N . LEU A 1 96 ? 8.545 -2.527 1.728 1.00 81.81 96 LEU A N 1
ATOM 731 C CA . LEU A 1 96 ? 8.261 -3.541 0.716 1.00 81.81 96 LEU A CA 1
ATOM 732 C C . LEU A 1 96 ? 9.406 -3.647 -0.296 1.00 81.81 96 LEU A C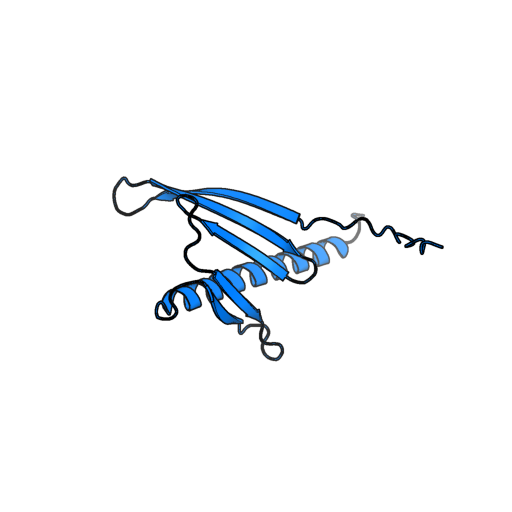 1
ATOM 734 O O . LEU A 1 96 ? 9.916 -4.740 -0.519 1.00 81.81 96 LEU A O 1
ATOM 738 N N . CYS A 1 97 ? 9.836 -2.532 -0.884 1.00 80.25 97 CYS A N 1
ATOM 739 C CA . CYS A 1 97 ? 10.927 -2.508 -1.852 1.00 80.25 97 CYS A CA 1
ATOM 740 C C . CYS A 1 97 ? 12.242 -3.015 -1.245 1.00 80.25 97 CYS A C 1
ATOM 742 O O . CYS A 1 97 ? 12.916 -3.821 -1.879 1.00 80.25 97 CYS A O 1
ATOM 744 N N . ASP A 1 98 ? 12.582 -2.614 -0.019 1.00 83.81 98 ASP A N 1
ATOM 745 C CA . ASP A 1 98 ? 13.783 -3.082 0.686 1.00 83.81 98 ASP A CA 1
ATOM 746 C C . ASP A 1 98 ? 13.711 -4.597 0.970 1.00 83.81 98 ASP A C 1
ATOM 748 O O . ASP A 1 98 ? 14.696 -5.319 0.788 1.00 83.81 98 ASP A O 1
ATOM 752 N N . SER A 1 99 ? 12.528 -5.113 1.327 1.00 82.38 99 SER A N 1
ATOM 753 C CA . SER A 1 99 ? 12.299 -6.552 1.528 1.00 82.38 99 SER A CA 1
ATOM 754 C C . SER A 1 99 ? 12.404 -7.339 0.221 1.00 82.38 99 SER A C 1
ATOM 756 O O . SER A 1 99 ? 13.009 -8.410 0.187 1.00 82.38 99 SER A O 1
ATOM 758 N N . LEU A 1 100 ? 11.852 -6.802 -0.872 1.00 77.94 100 LEU A N 1
ATOM 759 C CA . LEU A 1 100 ? 11.937 -7.412 -2.198 1.00 77.94 100 LEU A CA 1
ATOM 760 C C . LEU A 1 100 ? 13.376 -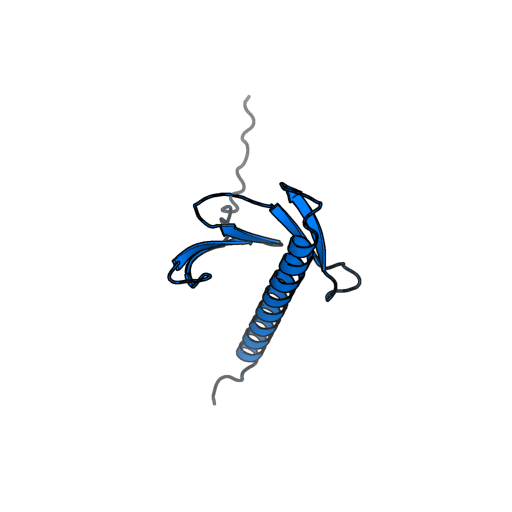7.413 -2.723 1.00 77.94 100 LEU A C 1
ATOM 762 O O . LEU A 1 100 ? 13.814 -8.442 -3.223 1.00 77.94 100 LEU A O 1
ATOM 766 N N . ARG A 1 101 ? 14.129 -6.316 -2.548 1.00 78.62 101 ARG A N 1
ATOM 767 C CA . ARG A 1 101 ? 15.555 -6.234 -2.916 1.00 78.62 101 ARG A CA 1
ATOM 768 C C . ARG A 1 101 ? 16.399 -7.237 -2.136 1.00 78.62 101 ARG A C 1
ATOM 770 O O . ARG A 1 101 ? 17.204 -7.951 -2.728 1.00 78.62 101 ARG A O 1
ATOM 777 N N . THR A 1 102 ? 16.187 -7.326 -0.822 1.00 79.12 102 THR A N 1
ATOM 778 C CA . THR A 1 102 ? 16.861 -8.319 0.028 1.00 79.12 102 THR A CA 1
ATOM 779 C C . THR A 1 102 ? 16.545 -9.736 -0.447 1.00 79.12 102 THR A C 1
ATOM 781 O O . THR A 1 102 ? 17.445 -10.558 -0.578 1.00 79.12 102 THR A O 1
ATOM 784 N N . ARG A 1 103 ? 15.281 -10.023 -0.776 1.00 70.69 103 ARG A N 1
ATOM 785 C CA . ARG A 1 103 ? 14.878 -11.339 -1.280 1.00 70.69 103 ARG A CA 1
ATOM 786 C C . ARG A 1 103 ? 15.487 -11.658 -2.645 1.00 70.69 103 ARG A C 1
ATOM 788 O O . ARG A 1 103 ? 15.995 -12.759 -2.805 1.00 70.69 103 ARG A O 1
ATOM 795 N N . SER A 1 104 ? 15.494 -10.715 -3.588 1.00 64.44 104 SER A N 1
ATOM 796 C CA . SER A 1 104 ? 16.152 -10.914 -4.884 1.00 64.44 104 SER A CA 1
ATOM 797 C C . SER A 1 104 ? 17.660 -11.107 -4.733 1.00 64.44 104 SER A C 1
ATOM 799 O O . SER A 1 104 ? 18.231 -11.936 -5.427 1.00 64.44 104 SER A O 1
ATOM 801 N N . SER A 1 105 ? 18.299 -10.397 -3.794 1.00 59.34 105 SER A N 1
ATOM 802 C CA . SER A 1 105 ? 19.718 -10.593 -3.473 1.00 59.34 105 SER A CA 1
ATOM 803 C C . SER A 1 105 ? 19.977 -12.004 -2.943 1.00 59.34 105 SER A C 1
ATOM 805 O O . SER A 1 105 ? 20.891 -12.668 -3.406 1.00 59.34 105 SER A O 1
ATOM 807 N N . LEU A 1 106 ? 19.132 -12.493 -2.031 1.00 57.22 106 LEU A N 1
ATOM 808 C CA . LEU A 1 106 ? 19.234 -13.848 -1.481 1.00 57.22 106 LEU A CA 1
ATOM 809 C C . LEU A 1 106 ? 18.930 -14.943 -2.516 1.00 57.22 106 LEU A C 1
ATOM 811 O O . LEU A 1 106 ? 19.460 -16.047 -2.413 1.00 57.22 106 LEU A O 1
ATOM 815 N N . GLU A 1 107 ? 18.049 -14.674 -3.480 1.00 58.44 107 GLU A N 1
ATOM 816 C CA . GLU A 1 107 ? 17.763 -15.588 -4.593 1.00 58.44 107 GLU A CA 1
ATOM 817 C C . GLU A 1 107 ? 18.941 -15.638 -5.581 1.00 58.44 107 GLU A C 1
ATOM 819 O O . GLU A 1 107 ? 19.343 -16.736 -5.961 1.00 58.44 107 GLU A O 1
ATOM 824 N N . LEU A 1 108 ? 19.575 -14.497 -5.882 1.00 51.41 108 LEU A N 1
ATOM 825 C CA . LEU A 1 108 ? 20.832 -14.438 -6.641 1.00 51.41 108 LEU A CA 1
ATOM 826 C C . LEU A 1 108 ? 21.950 -15.214 -5.925 1.00 51.41 108 LEU A C 1
ATOM 828 O O . LEU A 1 108 ? 22.580 -16.078 -6.527 1.00 51.41 108 LEU A O 1
ATOM 832 N N . ASP A 1 109 ? 22.148 -14.997 -4.624 1.00 56.69 109 ASP A N 1
ATOM 833 C CA . ASP A 1 109 ? 23.187 -15.692 -3.847 1.00 56.69 109 ASP A CA 1
ATOM 834 C C . ASP A 1 109 ? 22.980 -17.220 -3.795 1.00 56.69 109 ASP A C 1
ATOM 836 O O . ASP A 1 109 ? 23.940 -17.981 -3.668 1.00 56.69 109 ASP A O 1
ATOM 840 N N . ARG A 1 110 ? 21.732 -17.694 -3.918 1.00 50.91 110 ARG A N 1
ATOM 841 C CA . ARG A 1 110 ? 21.402 -19.127 -4.008 1.00 50.91 110 ARG A CA 1
ATOM 842 C C . ARG A 1 110 ? 21.660 -19.719 -5.387 1.00 50.91 110 ARG A C 1
ATOM 844 O O . ARG A 1 110 ? 22.003 -20.894 -5.466 1.00 50.91 110 ARG A O 1
ATOM 851 N N . GLU A 1 111 ? 21.498 -18.934 -6.445 1.00 53.09 111 GLU A N 1
ATOM 852 C CA . GLU A 1 111 ? 21.788 -19.354 -7.818 1.00 53.09 111 GLU A CA 1
ATOM 853 C C . GLU A 1 111 ? 23.304 -19.422 -8.084 1.00 53.09 111 GLU A C 1
ATOM 855 O O . GLU A 1 111 ? 23.760 -20.246 -8.874 1.00 53.09 111 GLU A O 1
ATOM 860 N N . PHE A 1 112 ? 24.098 -18.632 -7.351 1.00 52.31 112 PHE A N 1
ATOM 861 C CA . PHE A 1 112 ? 25.567 -18.661 -7.384 1.00 52.31 112 PHE A CA 1
ATOM 862 C C . PHE A 1 112 ? 26.217 -19.548 -6.310 1.00 52.31 112 PHE A C 1
ATOM 864 O O . PHE A 1 112 ? 27.448 -19.620 -6.242 1.00 52.31 112 PHE A O 1
ATOM 871 N N . ALA A 1 113 ? 25.436 -20.244 -5.479 1.00 49.03 113 ALA A N 1
ATOM 872 C CA . ALA A 1 113 ? 25.991 -21.231 -4.562 1.00 49.03 113 ALA A CA 1
ATOM 873 C C . ALA A 1 113 ? 26.569 -22.406 -5.380 1.00 49.03 113 ALA A C 1
ATOM 875 O O . ALA A 1 113 ? 25.849 -22.981 -6.202 1.00 49.03 113 ALA A O 1
ATOM 876 N N . PRO A 1 114 ? 27.853 -22.779 -5.201 1.00 52.22 114 PRO A N 1
ATOM 877 C CA . PRO A 1 114 ? 28.422 -23.902 -5.932 1.00 52.22 114 PRO A CA 1
ATOM 878 C C . PRO A 1 114 ? 27.622 -25.172 -5.607 1.00 52.22 114 PRO A C 1
ATOM 880 O O . PRO A 1 114 ? 27.226 -25.355 -4.450 1.00 52.22 114 PRO A O 1
ATOM 883 N N . PRO A 1 115 ? 27.371 -2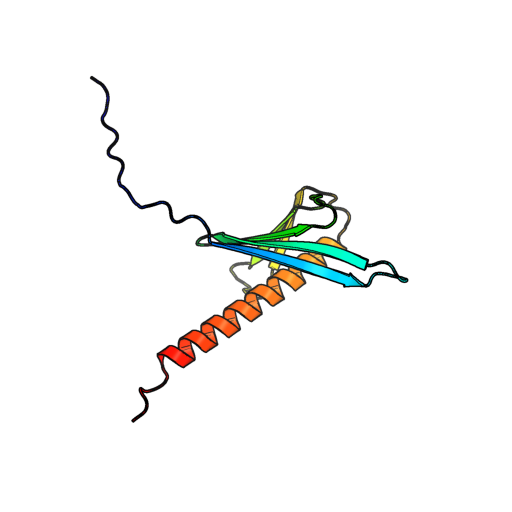6.057 -6.590 1.00 52.66 115 PRO A N 1
ATOM 884 C CA . PRO A 1 115 ? 26.751 -27.338 -6.300 1.00 52.66 115 PRO A CA 1
ATOM 885 C C . PRO A 1 115 ? 27.659 -28.053 -5.301 1.00 52.66 115 PRO A C 1
ATOM 887 O O . PRO A 1 115 ? 28.858 -28.176 -5.550 1.00 52.66 115 PRO A O 1
ATOM 890 N N . ASN A 1 116 ? 27.100 -28.437 -4.152 1.00 51.59 116 ASN A N 1
ATOM 891 C CA . ASN A 1 116 ? 27.825 -29.140 -3.097 1.00 51.59 116 ASN A CA 1
ATOM 892 C C . ASN A 1 116 ? 28.667 -30.266 -3.722 1.00 51.59 116 ASN A C 1
ATOM 894 O O . ASN A 1 116 ? 28.106 -31.170 -4.347 1.00 51.59 116 ASN A O 1
ATOM 898 N N . GLY A 1 117 ? 29.991 -30.149 -3.597 1.00 45.91 117 GLY A N 1
ATOM 899 C CA . GLY A 1 117 ? 30.938 -31.226 -3.879 1.00 45.91 117 GLY A CA 1
ATOM 900 C C . GLY A 1 117 ? 30.924 -32.277 -2.783 1.00 45.91 117 GLY A C 1
ATOM 901 O O . GLY A 1 117 ? 30.586 -31.919 -1.631 1.00 45.91 117 GLY A O 1
#

Nearest PDB structures (foldseek):
  3ul5-assembly1_A  TM=5.328E-01  e=3.247E+00  Saccharum officinarum
  5npg-assembly1_A  TM=4.912E-01  e=4.563E+00  Drosophila melanogaster
  5ym6-assembly1_A  TM=3.686E-01  e=5.111E+00  Porcine coronavirus HKU15

Solvent-accessible surface area (backbone atoms only — not comparable to full-atom values): 7407 Å² total; per-residue (Å²): 138,78,86,82,77,81,77,78,80,70,78,80,77,74,60,56,73,47,78,49,76,51,73,46,83,49,85,72,98,40,75,43,63,35,41,37,38,41,37,41,51,99,89,49,75,47,77,46,79,28,50,90,86,46,87,74,67,42,72,47,74,44,66,38,89,95,39,86,86,44,60,51,68,45,79,78,42,61,75,80,85,52,58,66,56,52,54,52,50,43,53,52,51,49,53,50,52,54,51,49,51,52,48,53,51,54,51,52,56,58,73,68,49,74,80,84,126

Mean predicted aligned error: 11.92 Å

Secondary structure (DSSP, 8-state):
-------------PPEEEEEEEEEE-SSS-EEEEEEEEEE-SS-EEEEEEETTB---EEEEEEETTEEEEEEEEEEES-TT-HHHHHHHHHHHHHHHHHHHHHHHHHHHHHSSPP--

Organism: Babesia bigemina (NCBI:txid5866)

Sequence (117 aa):
MRPEVAASGEEASFPAVRTLRFTVDGAGDSKREYEAVAVQFANAWQLFLTHSGKVGTWLCASADAPHADVYSVKTLIGDRLQEHLAVYARSLVKTLCDSLRTRSSLELDREFAPPNG

InterPro domains:
  IPR018788 Proteasome assembly chaperone 3 [PF10178] (49-96)
  IPR053720 Proteasome Assembly Chaperone [G3DSA:3.30.230.90] (16-109)

Radius of gyration: 20.07 Å; Cα contacts (8 Å, |Δi|>4): 122; chains: 1; bounding box: 48×48×71 Å

pLDDT: mean 75.71, std 15.35, range [36.5, 92.69]